Protein AF-A0A6G3RQC9-F1 (afdb_monomer_lite)

Secondary structure (DSSP, 8-state):
--------GGG-S--HHHHHHHHHHHHHHHHHHHHHHHHHSSS--HHHHHHHHHHHHHHHHHHHHHTT--HHHHHHHHHHHHHHHHHHHT-

pLDDT: mean 87.39, std 15.34, range [41.31, 98.06]

Foldseek 3Di:
DDDDPPPPCVPVPDALLVLLLVLLVVLLVLLVVVLVVLVPDPHRDPVVNVVSVVSNVVSVVLNVVSVVDDNVSSNVSSVVSVVVVVVSVVD

Structure (mmCIF, N/CA/C/O backbone):
data_AF-A0A6G3RQC9-F1
#
_entry.id   AF-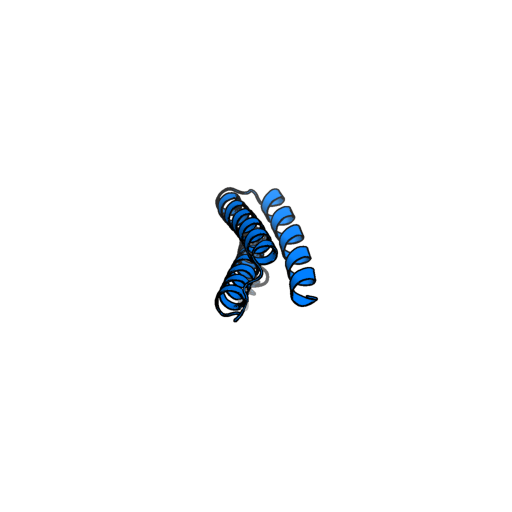A0A6G3RQC9-F1
#
loop_
_atom_site.group_PDB
_atom_site.id
_atom_site.type_symbol
_atom_site.label_atom_id
_atom_site.label_alt_id
_atom_site.label_comp_id
_atom_site.label_asym_id
_atom_site.label_entity_id
_atom_site.label_seq_id
_atom_site.pdbx_PDB_ins_code
_atom_site.Cartn_x
_atom_site.Cartn_y
_atom_site.Cartn_z
_atom_site.occupancy
_atom_site.B_iso_or_equiv
_atom_site.auth_seq_id
_atom_site.auth_comp_id
_atom_site.auth_asym_id
_atom_site.auth_atom_id
_atom_site.pdbx_PDB_model_num
ATOM 1 N N . MET A 1 1 ? 12.808 -34.686 -37.253 1.00 41.31 1 MET A N 1
ATOM 2 C CA . MET A 1 1 ? 13.614 -33.514 -36.871 1.00 41.31 1 MET A CA 1
ATOM 3 C C . MET A 1 1 ? 12.923 -32.899 -35.679 1.00 41.31 1 MET A C 1
ATOM 5 O O . MET A 1 1 ? 11.756 -32.549 -35.792 1.00 41.31 1 MET A O 1
ATOM 9 N N . SER A 1 2 ? 13.592 -32.951 -34.536 1.00 54.84 2 SER A N 1
ATOM 10 C CA . SER A 1 2 ? 13.122 -32.425 -33.260 1.00 54.84 2 SER 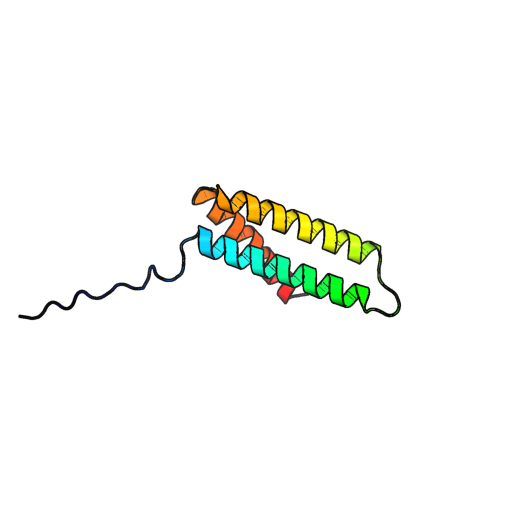A CA 1
ATOM 11 C C . SER A 1 2 ? 13.634 -31.000 -33.140 1.00 54.84 2 SER A C 1
ATOM 13 O O . SER A 1 2 ? 14.824 -30.820 -33.342 1.00 54.84 2 SER A O 1
ATOM 15 N N . ASP A 1 3 ? 12.757 -30.049 -32.840 1.00 47.41 3 ASP A N 1
ATOM 16 C CA . ASP A 1 3 ? 13.079 -28.785 -32.167 1.00 47.41 3 ASP A CA 1
ATOM 17 C C . ASP A 1 3 ? 11.749 -28.125 -31.794 1.00 47.41 3 ASP A C 1
ATOM 19 O O . ASP A 1 3 ? 11.212 -27.267 -32.493 1.00 47.41 3 ASP A O 1
ATOM 23 N N . THR A 1 4 ? 11.151 -28.600 -30.703 1.00 58.50 4 THR A N 1
ATOM 24 C CA . THR A 1 4 ? 10.112 -27.832 -30.020 1.00 58.50 4 THR A CA 1
ATOM 25 C C . THR A 1 4 ? 10.853 -26.736 -29.258 1.00 58.50 4 THR A C 1
ATOM 27 O O . THR A 1 4 ? 11.673 -27.087 -28.405 1.00 58.50 4 THR A O 1
ATOM 30 N N . PRO A 1 5 ? 10.639 -25.436 -29.537 1.00 55.69 5 PRO A N 1
ATOM 31 C CA . PRO A 1 5 ? 11.254 -24.402 -28.727 1.00 55.69 5 PRO A CA 1
ATOM 32 C C . PRO A 1 5 ? 10.709 -24.574 -27.313 1.00 55.69 5 PRO A C 1
ATOM 34 O O . PRO A 1 5 ? 9.502 -24.493 -27.090 1.00 55.69 5 PRO A O 1
ATOM 37 N N . SER A 1 6 ? 11.602 -24.887 -26.377 1.00 48.44 6 SER A N 1
ATOM 38 C CA . SER A 1 6 ? 11.314 -24.828 -24.951 1.00 48.44 6 SER A CA 1
ATOM 39 C C . SER A 1 6 ? 10.847 -23.407 -24.671 1.00 48.44 6 SER A C 1
ATOM 41 O O . SER A 1 6 ? 11.657 -22.482 -24.656 1.00 48.44 6 SER A O 1
ATOM 43 N N . SER A 1 7 ? 9.535 -23.212 -24.558 1.00 55.56 7 SER A N 1
ATOM 44 C CA . SER A 1 7 ? 8.967 -21.942 -24.140 1.00 55.56 7 SER A CA 1
ATOM 45 C C . SER A 1 7 ? 9.421 -21.711 -22.708 1.00 55.56 7 SER A C 1
ATOM 47 O O . SER A 1 7 ? 8.883 -22.290 -21.767 1.00 55.56 7 SER A O 1
ATOM 49 N N . ASP A 1 8 ? 10.482 -20.926 -22.569 1.00 50.78 8 ASP A N 1
ATOM 50 C CA . ASP A 1 8 ? 10.992 -20.467 -21.292 1.00 50.78 8 ASP A CA 1
ATOM 51 C C . ASP A 1 8 ? 9.998 -19.449 -20.723 1.00 50.78 8 ASP A C 1
ATOM 53 O O . ASP A 1 8 ? 10.105 -18.238 -20.900 1.00 50.78 8 ASP A O 1
ATOM 57 N N . PHE A 1 9 ? 8.945 -19.971 -20.103 1.00 52.59 9 PHE A N 1
ATOM 58 C CA . PHE A 1 9 ? 7.908 -19.193 -19.438 1.00 52.59 9 PHE A CA 1
ATOM 59 C C . PHE A 1 9 ? 8.385 -18.604 -18.099 1.00 52.59 9 PHE A C 1
ATOM 61 O O . PHE A 1 9 ? 7.581 -18.024 -17.373 1.00 52.59 9 PHE A O 1
ATOM 68 N N . SER A 1 10 ? 9.682 -18.693 -17.782 1.00 55.16 10 SER A N 1
ATOM 69 C CA . SER A 1 10 ? 10.286 -18.096 -16.583 1.00 55.16 10 SER A CA 1
ATOM 70 C C . SER A 1 10 ? 10.218 -16.558 -16.572 1.00 55.16 10 SER A C 1
ATOM 72 O O . SER A 1 10 ? 10.490 -15.949 -15.546 1.00 55.16 10 SER A O 1
ATOM 74 N N . GLY A 1 11 ? 9.818 -15.925 -17.684 1.00 48.72 11 GLY A N 1
ATOM 75 C CA . GLY A 1 11 ? 9.485 -14.495 -17.773 1.00 48.72 11 GLY A CA 1
ATOM 76 C C . GLY A 1 11 ? 7.984 -14.163 -17.717 1.00 48.72 11 GLY A C 1
ATOM 77 O O . GLY A 1 11 ? 7.618 -13.018 -17.966 1.00 48.72 11 GLY A O 1
ATOM 78 N N . LEU A 1 12 ? 7.102 -15.142 -17.460 1.00 51.50 12 LEU A N 1
ATOM 79 C CA . LEU A 1 12 ? 5.659 -14.898 -17.282 1.00 51.50 12 LEU A CA 1
ATOM 80 C C . LEU A 1 12 ? 5.290 -14.440 -15.868 1.00 51.50 12 LEU A C 1
ATOM 82 O O . LEU A 1 12 ? 4.182 -13.946 -15.657 1.00 51.50 12 LEU A O 1
ATOM 86 N N . GLU A 1 13 ? 6.198 -14.597 -14.906 1.00 56.31 13 GLU A N 1
ATOM 87 C CA . GLU A 1 13 ? 6.127 -13.847 -13.661 1.00 56.31 13 GLU A CA 1
ATOM 88 C C . GLU A 1 13 ? 6.387 -12.394 -14.057 1.00 56.31 13 GLU A C 1
ATOM 90 O O . GLU A 1 13 ? 7.478 -12.072 -14.526 1.00 56.31 13 GLU A O 1
ATOM 95 N N . GLY A 1 14 ? 5.338 -11.563 -14.028 1.00 62.56 14 GLY A N 1
ATOM 96 C CA . GLY A 1 14 ? 5.384 -10.208 -14.574 1.00 62.56 14 GLY A CA 1
ATOM 97 C C . GLY A 1 14 ? 6.647 -9.471 -14.124 1.00 62.56 14 GLY A C 1
ATOM 98 O O . GLY A 1 14 ? 7.141 -9.714 -13.021 1.00 62.56 14 GLY A O 1
ATOM 99 N N . GLY A 1 15 ? 7.185 -8.605 -14.989 1.00 84.56 15 GLY A N 1
ATOM 100 C CA . GLY A 1 15 ? 8.412 -7.850 -14.720 1.00 84.56 15 GLY A CA 1
ATOM 101 C C . GLY A 1 15 ? 8.394 -7.127 -13.370 1.00 84.56 15 GLY A C 1
ATOM 102 O O . GLY A 1 15 ? 7.368 -7.047 -12.692 1.00 84.56 15 GLY A O 1
ATOM 103 N N . VAL A 1 16 ? 9.538 -6.581 -12.963 1.00 86.75 16 VAL A N 1
ATOM 104 C CA . VAL A 1 16 ? 9.688 -5.894 -11.669 1.00 86.75 16 VAL A CA 1
ATOM 105 C C . VAL A 1 16 ? 8.589 -4.845 -11.449 1.00 86.75 16 VAL A C 1
ATOM 107 O O . VAL A 1 16 ? 8.068 -4.725 -10.344 1.00 86.75 16 VAL A O 1
ATOM 110 N N . GLU A 1 17 ? 8.162 -4.174 -12.515 1.00 88.44 17 GLU A N 1
ATOM 111 C CA . GLU A 1 17 ? 7.055 -3.220 -12.559 1.00 88.44 17 GLU A CA 1
ATOM 112 C C . GLU A 1 17 ? 5.704 -3.857 -12.208 1.00 88.44 17 GLU A C 1
ATOM 114 O O . GLU A 1 17 ? 4.942 -3.303 -11.416 1.00 88.44 17 GLU A O 1
ATOM 119 N N . ALA A 1 18 ? 5.405 -5.037 -12.757 1.00 89.12 18 ALA A N 1
ATOM 120 C CA . ALA A 1 18 ? 4.178 -5.768 -12.450 1.00 89.12 18 ALA A CA 1
ATOM 121 C C . ALA A 1 18 ? 4.178 -6.260 -10.996 1.00 89.12 18 ALA A C 1
ATOM 123 O O . ALA A 1 18 ? 3.183 -6.099 -10.295 1.00 89.12 18 ALA A O 1
ATOM 124 N N . GLN A 1 19 ? 5.312 -6.773 -10.512 1.00 92.31 19 GLN A N 1
ATOM 125 C CA . GLN A 1 19 ? 5.458 -7.205 -9.118 1.00 92.31 19 GLN A CA 1
ATOM 126 C C . GLN A 1 19 ? 5.334 -6.031 -8.138 1.00 92.31 19 GLN A C 1
ATOM 128 O O . GLN A 1 19 ? 4.702 -6.166 -7.091 1.00 92.31 19 GLN A O 1
ATOM 133 N N . ALA A 1 20 ? 5.900 -4.869 -8.479 1.00 94.19 20 ALA A N 1
ATOM 134 C CA . ALA A 1 20 ? 5.725 -3.644 -7.707 1.00 94.19 20 ALA A CA 1
ATOM 135 C C . ALA A 1 20 ? 4.250 -3.219 -7.678 1.00 94.19 20 ALA A C 1
ATOM 137 O O . ALA A 1 20 ? 3.706 -2.936 -6.611 1.00 94.19 20 ALA A O 1
ATOM 138 N N . ALA A 1 21 ? 3.577 -3.232 -8.833 1.00 93.81 21 ALA A N 1
ATOM 139 C CA . ALA A 1 21 ? 2.169 -2.864 -8.939 1.00 93.81 21 ALA A CA 1
ATOM 140 C C . ALA A 1 21 ? 1.252 -3.800 -8.137 1.00 93.81 21 ALA A C 1
ATOM 142 O O . ALA A 1 21 ? 0.305 -3.328 -7.501 1.00 93.81 21 ALA A O 1
ATOM 143 N N . ASP A 1 22 ? 1.532 -5.103 -8.136 1.00 95.00 22 ASP A N 1
ATOM 144 C CA . ASP A 1 22 ? 0.783 -6.087 -7.355 1.00 95.00 22 ASP A CA 1
ATOM 145 C C . ASP A 1 22 ? 0.999 -5.891 -5.848 1.00 95.00 22 ASP A C 1
ATOM 147 O O . ASP A 1 22 ? 0.025 -5.868 -5.091 1.00 95.00 22 ASP A O 1
ATOM 151 N N . ALA A 1 23 ? 2.241 -5.653 -5.410 1.00 95.69 23 ALA A N 1
ATOM 152 C CA . ALA A 1 23 ? 2.552 -5.381 -4.006 1.00 95.69 23 ALA A CA 1
ATOM 153 C C . ALA A 1 23 ? 1.867 -4.098 -3.501 1.00 95.69 23 ALA A C 1
ATOM 155 O O . ALA A 1 23 ? 1.225 -4.101 -2.448 1.00 95.69 23 ALA A O 1
ATOM 156 N N . VAL A 1 24 ? 1.927 -3.012 -4.281 1.00 96.81 24 VAL A N 1
ATOM 157 C CA . VAL A 1 24 ? 1.242 -1.752 -3.955 1.00 96.81 24 VAL A CA 1
ATOM 158 C C . VAL A 1 24 ? -0.272 -1.958 -3.888 1.00 96.81 24 VAL A C 1
ATOM 160 O O . VAL A 1 24 ? -0.920 -1.510 -2.939 1.00 96.81 24 VAL A O 1
ATOM 163 N N . ARG A 1 25 ? -0.856 -2.685 -4.850 1.00 96.56 25 ARG A N 1
ATOM 164 C CA . ARG A 1 25 ? -2.298 -2.973 -4.869 1.00 96.56 25 ARG A CA 1
ATOM 165 C C . ARG A 1 25 ? -2.741 -3.772 -3.646 1.00 96.56 25 ARG A C 1
ATOM 167 O O . ARG A 1 25 ? -3.799 -3.472 -3.094 1.00 96.56 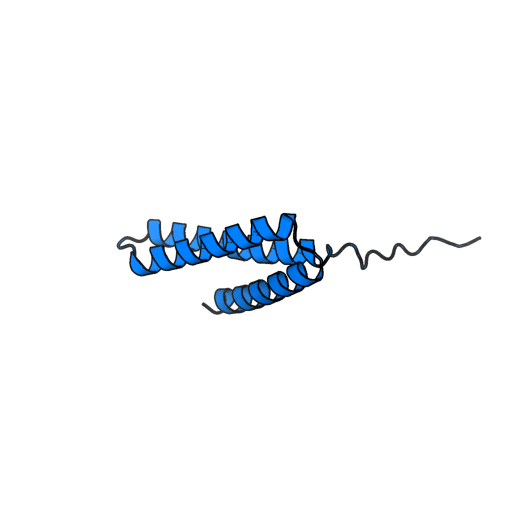25 ARG A O 1
ATOM 174 N N . ALA A 1 26 ? -1.950 -4.754 -3.217 1.00 96.62 26 ALA A N 1
ATOM 175 C CA . ALA A 1 26 ? -2.237 -5.537 -2.020 1.00 96.62 26 ALA A CA 1
ATOM 176 C C . ALA A 1 26 ? -2.283 -4.648 -0.766 1.00 96.62 26 ALA A C 1
ATOM 178 O O . ALA A 1 26 ? -3.249 -4.711 -0.006 1.00 96.62 26 ALA A O 1
ATOM 179 N N . VAL A 1 27 ? -1.315 -3.739 -0.601 1.00 97.50 27 VAL A N 1
ATOM 180 C CA . VAL A 1 27 ? -1.301 -2.783 0.521 1.00 97.50 27 VAL A CA 1
ATOM 181 C C . VAL A 1 27 ? -2.481 -1.809 0.461 1.00 97.50 27 VAL A C 1
ATOM 183 O O . VAL A 1 27 ? -3.124 -1.558 1.480 1.00 97.50 27 VAL A O 1
ATOM 186 N N . VAL A 1 28 ? -2.828 -1.286 -0.722 1.00 97.69 28 VAL A N 1
ATOM 187 C CA . VAL A 1 28 ? -4.027 -0.443 -0.892 1.00 97.69 28 VAL A CA 1
ATOM 188 C C . VAL A 1 28 ? -5.294 -1.202 -0.492 1.00 97.69 28 VAL A C 1
ATOM 190 O O . VAL A 1 28 ? -6.160 -0.630 0.174 1.00 97.69 28 VAL A O 1
ATOM 193 N N . SER A 1 29 ? -5.412 -2.475 -0.883 1.00 97.50 29 SER A N 1
ATOM 194 C CA . SER A 1 29 ? -6.543 -3.324 -0.498 1.00 97.50 29 SER A CA 1
ATOM 195 C C . SER A 1 29 ? -6.615 -3.488 1.016 1.00 97.50 29 SER A C 1
ATOM 197 O O . SER A 1 29 ? -7.666 -3.225 1.592 1.00 97.50 29 SER A O 1
ATOM 199 N N . TRP A 1 30 ? -5.490 -3.804 1.661 1.00 97.44 30 TRP A N 1
ATOM 200 C CA . TRP A 1 30 ? -5.417 -3.930 3.115 1.00 97.44 30 TRP A CA 1
ATOM 201 C C . TRP A 1 30 ? -5.886 -2.651 3.821 1.00 97.44 30 TRP A C 1
ATOM 203 O O . TRP A 1 30 ? -6.739 -2.710 4.703 1.00 97.44 30 TRP A O 1
ATOM 213 N N . TYR A 1 31 ? -5.430 -1.469 3.387 1.00 97.75 31 TYR A N 1
ATOM 214 C CA . TYR A 1 31 ? -5.900 -0.209 3.976 1.00 97.75 31 TYR A CA 1
ATOM 215 C C . TYR A 1 31 ? -7.407 0.011 3.788 1.00 97.75 31 TYR A C 1
ATOM 217 O O . TYR A 1 31 ? -8.065 0.522 4.695 1.00 97.75 31 TYR A O 1
ATOM 225 N N . ASN A 1 32 ? -7.971 -0.350 2.630 1.00 97.38 32 ASN A N 1
ATOM 226 C CA . ASN A 1 32 ? -9.416 -0.250 2.405 1.00 97.38 32 ASN A CA 1
ATOM 227 C C . ASN A 1 32 ? -10.196 -1.155 3.365 1.00 97.38 32 ASN A C 1
ATOM 229 O O . ASN A 1 32 ? -11.205 -0.718 3.922 1.00 97.38 32 ASN A O 1
ATOM 233 N N . ASP A 1 33 ? -9.722 -2.384 3.562 1.00 96.62 33 ASP A N 1
ATOM 234 C CA . ASP A 1 33 ? -10.359 -3.361 4.442 1.00 96.62 33 ASP A CA 1
ATOM 235 C C . ASP A 1 33 ? -10.308 -2.899 5.904 1.00 96.62 33 ASP A C 1
ATOM 237 O O . ASP A 1 33 ? -11.337 -2.900 6.584 1.00 96.62 33 ASP A O 1
ATOM 241 N N . GLN A 1 34 ? -9.162 -2.381 6.354 1.00 95.81 34 GLN A N 1
ATOM 242 C CA . GLN A 1 34 ? -8.999 -1.833 7.704 1.00 95.81 34 GLN A CA 1
ATOM 243 C C . GLN A 1 34 ? -9.870 -0.593 7.937 1.00 95.81 34 GLN A C 1
ATOM 245 O O . GLN A 1 34 ? -10.558 -0.497 8.950 1.00 95.81 34 GLN A O 1
ATOM 250 N N . LEU A 1 35 ? -9.927 0.335 6.977 1.00 95.56 35 LEU A N 1
ATOM 251 C CA . LEU A 1 35 ? -10.818 1.499 7.063 1.00 95.56 35 LEU A CA 1
ATOM 252 C C . LEU A 1 35 ? -12.296 1.093 7.108 1.00 95.56 35 LEU A C 1
ATOM 254 O O . LEU A 1 35 ? -13.101 1.723 7.799 1.00 95.56 35 LEU A O 1
ATOM 258 N N . LEU A 1 36 ? -12.674 0.052 6.363 1.00 95.94 36 LEU A N 1
ATOM 259 C CA . LEU A 1 36 ? -14.031 -0.481 6.389 1.00 95.94 36 LEU A CA 1
ATOM 260 C C . LEU A 1 36 ? -14.348 -1.150 7.732 1.00 95.94 36 LEU A C 1
ATOM 262 O O . LEU A 1 36 ? -15.477 -1.010 8.211 1.00 95.94 36 LEU A O 1
ATOM 266 N N . ALA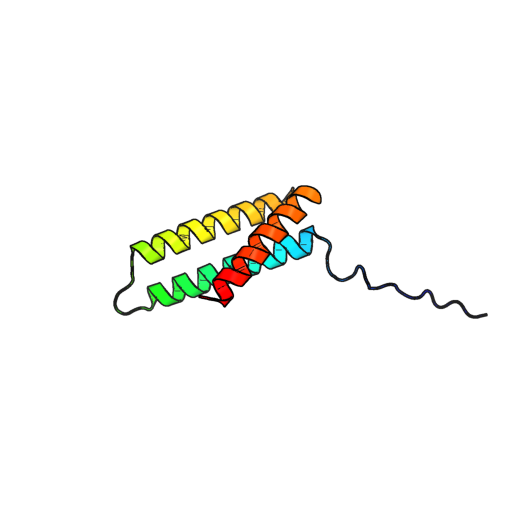 A 1 37 ? -13.382 -1.853 8.327 1.00 94.44 37 ALA A N 1
ATOM 267 C CA . ALA A 1 37 ? -13.503 -2.443 9.654 1.00 94.44 37 ALA A CA 1
ATOM 268 C C . ALA A 1 37 ? -13.692 -1.362 10.728 1.00 94.44 37 ALA A C 1
ATOM 270 O O . ALA A 1 37 ? -14.677 -1.422 11.464 1.00 94.44 37 ALA A O 1
ATOM 271 N N . GLU A 1 38 ? -12.855 -0.318 10.737 1.00 93.00 38 GLU A N 1
ATOM 272 C CA . GLU A 1 38 ? -12.974 0.800 11.685 1.00 93.00 38 GLU A CA 1
ATOM 273 C C . GLU A 1 38 ? -14.313 1.526 11.562 1.00 93.00 38 GLU A C 1
ATOM 275 O O . GLU A 1 38 ? -14.996 1.787 12.550 1.00 93.00 38 GLU A O 1
ATOM 280 N N . ARG A 1 39 ? -14.779 1.769 10.332 1.00 90.38 39 ARG A N 1
ATOM 281 C CA . ARG A 1 39 ? -16.091 2.390 10.098 1.00 90.38 39 ARG A CA 1
ATOM 282 C C . ARG A 1 39 ? -17.260 1.551 10.632 1.00 90.38 39 ARG A C 1
ATOM 284 O O . ARG A 1 39 ? -18.339 2.090 10.874 1.00 90.38 39 ARG A O 1
ATOM 291 N N . ARG A 1 40 ? -17.083 0.235 10.743 1.00 93.25 40 ARG A N 1
ATOM 292 C CA . ARG A 1 40 ? -18.084 -0.695 11.288 1.00 93.25 40 ARG A CA 1
ATOM 293 C C . ARG A 1 40 ? -17.926 -0.907 12.795 1.00 93.25 40 ARG A C 1
ATOM 295 O O . ARG A 1 40 ? -18.796 -1.547 13.385 1.00 93.25 40 ARG A O 1
ATOM 302 N N . SER A 1 41 ? -16.860 -0.385 13.403 1.00 91.88 41 SER A N 1
ATOM 303 C CA . SER A 1 41 ? -16.643 -0.446 14.844 1.00 91.88 41 SER A CA 1
ATOM 304 C C . SER A 1 41 ? -17.738 0.334 15.587 1.00 91.88 41 SER A C 1
ATOM 306 O O . SER A 1 41 ? -18.128 1.418 15.146 1.00 91.88 41 SER A O 1
ATOM 308 N N . PRO A 1 42 ? -18.235 -0.172 16.731 1.00 90.81 42 PRO A N 1
ATOM 309 C CA . PRO A 1 42 ? -19.156 0.570 17.594 1.00 90.81 42 PRO A CA 1
ATOM 310 C C . PRO A 1 42 ? -18.585 1.899 18.106 1.00 90.81 42 PRO A C 1
ATOM 312 O O . PRO A 1 42 ? -19.347 2.825 18.373 1.00 90.81 42 PRO A O 1
ATOM 315 N N . VAL A 1 43 ? -17.259 1.981 18.252 1.00 92.31 43 VAL A N 1
ATOM 316 C CA . VAL A 1 43 ? -16.525 3.198 18.613 1.00 92.31 43 VAL A CA 1
ATOM 317 C C . VAL A 1 43 ? -15.300 3.268 17.700 1.00 92.31 43 VAL A C 1
ATOM 319 O O . VAL A 1 43 ? -14.306 2.598 17.979 1.00 92.31 43 VAL A O 1
ATOM 322 N N . PRO A 1 44 ? -15.389 3.990 16.571 1.00 87.06 44 PRO A N 1
ATOM 323 C CA . PRO A 1 44 ? -14.261 4.163 15.665 1.00 87.06 44 PRO A CA 1
ATOM 324 C C . PRO A 1 44 ? -13.122 4.921 16.345 1.00 87.06 44 PRO A C 1
ATOM 326 O O . PRO A 1 44 ? -13.363 5.924 17.021 1.00 87.06 44 PRO A O 1
ATOM 329 N N . ASP A 1 45 ? -11.893 4.464 16.132 1.00 93.69 45 ASP A N 1
ATOM 330 C CA . ASP A 1 45 ? -10.697 5.196 16.536 1.00 93.69 45 ASP A CA 1
ATOM 331 C C . ASP A 1 45 ? -10.321 6.201 15.435 1.00 93.69 45 ASP A C 1
ATOM 333 O O . ASP A 1 45 ? -9.886 5.831 14.342 1.00 93.69 45 ASP A O 1
ATOM 337 N N . GLU A 1 46 ? -10.544 7.490 15.699 1.00 92.62 46 GLU A N 1
ATOM 338 C CA . GLU A 1 46 ? -10.299 8.555 14.721 1.00 92.62 46 GLU A CA 1
ATOM 339 C C . GLU A 1 46 ? -8.810 8.730 14.398 1.00 92.62 46 GLU A C 1
ATOM 341 O O . GLU A 1 46 ? -8.474 8.969 13.237 1.00 92.62 46 GLU A O 1
ATOM 346 N N . GLU A 1 47 ? -7.918 8.563 15.380 1.00 94.38 47 GLU A N 1
ATOM 347 C CA . GLU A 1 47 ? -6.469 8.656 15.160 1.00 94.38 47 GLU A CA 1
ATOM 348 C C . GLU A 1 47 ? -6.022 7.524 14.237 1.00 94.38 47 GLU A C 1
ATOM 350 O O . GLU A 1 47 ? -5.382 7.756 13.206 1.00 94.38 47 GLU A O 1
ATOM 355 N N . ARG A 1 48 ? -6.491 6.306 14.523 1.00 92.94 48 ARG A N 1
ATOM 356 C CA . ARG A 1 48 ? -6.230 5.143 13.678 1.00 92.94 48 ARG A CA 1
ATOM 357 C C . ARG A 1 48 ? -6.771 5.314 12.260 1.00 92.94 48 ARG A C 1
ATOM 359 O O . ARG A 1 48 ? -6.108 4.944 11.289 1.00 92.94 48 ARG A O 1
ATOM 366 N N . VAL A 1 49 ? -7.970 5.871 12.106 1.00 94.94 49 VAL A N 1
ATOM 367 C CA . VAL A 1 49 ? -8.569 6.122 10.786 1.00 94.94 49 VAL A CA 1
ATOM 368 C C . VAL A 1 49 ? -7.734 7.111 9.971 1.00 94.94 49 VAL A C 1
ATOM 370 O O . VAL A 1 49 ? -7.549 6.893 8.770 1.00 94.94 49 VAL A O 1
ATOM 373 N N . GLU A 1 50 ? -7.210 8.170 10.586 1.00 96.38 50 GLU A N 1
ATOM 374 C CA . GLU A 1 50 ? -6.353 9.138 9.895 1.00 96.38 50 GLU A CA 1
ATOM 375 C C . GLU A 1 50 ? -5.002 8.529 9.491 1.00 96.38 50 GLU A C 1
ATOM 377 O O . GLU A 1 50 ? -4.569 8.718 8.350 1.00 96.38 50 GLU A O 1
ATOM 382 N N . GLU A 1 51 ? -4.387 7.698 10.340 1.00 95.31 51 GLU A N 1
ATOM 383 C CA . GLU A 1 51 ? -3.182 6.936 9.974 1.00 95.31 51 GLU A CA 1
ATOM 384 C C . GLU A 1 51 ? -3.419 6.031 8.757 1.00 95.31 51 GLU A C 1
ATOM 386 O O . GLU A 1 51 ? -2.637 6.025 7.800 1.00 95.31 51 GLU A O 1
ATOM 391 N N . LEU A 1 52 ? -4.523 5.276 8.768 1.00 96.00 52 LEU A N 1
ATOM 392 C CA . LEU A 1 52 ? -4.887 4.378 7.674 1.00 96.00 52 LEU A CA 1
ATOM 393 C C . LEU A 1 52 ? -5.155 5.156 6.376 1.00 96.00 52 LEU A C 1
ATOM 395 O O . LEU A 1 52 ? -4.776 4.707 5.292 1.00 96.00 52 LEU A O 1
ATOM 399 N N . ARG A 1 53 ? -5.774 6.341 6.461 1.00 96.75 53 ARG A N 1
ATOM 400 C CA . ARG A 1 53 ? -5.996 7.227 5.304 1.00 96.75 53 ARG A CA 1
ATOM 401 C C . ARG A 1 53 ? -4.687 7.760 4.738 1.00 96.75 53 ARG A C 1
ATOM 403 O O . ARG A 1 53 ? -4.517 7.713 3.518 1.00 96.75 53 ARG A O 1
ATOM 410 N N . ALA A 1 54 ? -3.777 8.229 5.588 1.00 97.19 54 ALA A N 1
ATOM 411 C CA . ALA A 1 54 ? -2.472 8.727 5.167 1.00 97.19 54 ALA A CA 1
ATOM 412 C C . ALA A 1 54 ? -1.654 7.622 4.479 1.00 97.19 54 ALA A C 1
ATOM 414 O O . ALA A 1 54 ? -1.159 7.814 3.367 1.00 97.19 54 ALA A O 1
ATOM 415 N N . GLY A 1 55 ? -1.604 6.427 5.081 1.00 96.00 55 GLY A N 1
ATOM 416 C CA . GLY A 1 55 ? -0.934 5.263 4.499 1.00 96.00 55 GLY A CA 1
ATOM 417 C C . GLY A 1 55 ? -1.524 4.853 3.146 1.00 96.00 55 GLY A C 1
ATOM 418 O O . GLY A 1 55 ? -0.789 4.609 2.188 1.00 96.00 55 GLY A O 1
ATOM 419 N N . ARG A 1 56 ? -2.857 4.854 3.026 1.00 97.56 56 ARG A N 1
ATOM 420 C CA . ARG A 1 56 ? -3.549 4.591 1.756 1.00 97.56 56 ARG A CA 1
ATOM 421 C C . ARG A 1 56 ? -3.218 5.628 0.685 1.00 97.56 56 ARG A C 1
ATOM 423 O O . ARG A 1 56 ? -3.056 5.264 -0.476 1.00 97.56 56 ARG A O 1
ATOM 430 N N . GLN A 1 57 ? -3.171 6.911 1.042 1.00 98.06 57 GLN A N 1
ATOM 431 C CA . GLN A 1 57 ? -2.857 7.982 0.093 1.00 98.06 57 GLN A CA 1
ATOM 432 C C . GLN A 1 57 ? -1.430 7.862 -0.444 1.00 98.06 57 GLN A C 1
ATOM 434 O O . GLN A 1 57 ? -1.248 7.986 -1.653 1.00 98.06 57 GLN A O 1
ATOM 439 N N . ALA A 1 58 ? -0.455 7.549 0.416 1.00 96.94 58 ALA A N 1
ATOM 440 C CA . ALA A 1 58 ? 0.916 7.272 -0.011 1.00 96.94 58 ALA A CA 1
ATOM 441 C C . ALA A 1 58 ? 0.966 6.093 -1.000 1.00 96.94 58 ALA A C 1
ATOM 443 O O . ALA A 1 58 ? 1.504 6.229 -2.095 1.00 96.94 58 ALA A O 1
ATOM 444 N N . ALA A 1 59 ? 0.276 4.991 -0.689 1.00 96.88 59 ALA A N 1
ATOM 445 C CA . ALA A 1 59 ? 0.207 3.833 -1.580 1.00 96.88 59 ALA A CA 1
ATOM 446 C C . ALA A 1 59 ? -0.437 4.124 -2.939 1.00 96.88 59 ALA A C 1
ATOM 448 O O . ALA A 1 59 ? 0.022 3.632 -3.967 1.00 96.88 59 ALA A O 1
ATOM 449 N N . LEU A 1 60 ? -1.462 4.974 -2.980 1.00 97.19 60 LEU A N 1
ATOM 450 C CA . LEU A 1 60 ? -2.063 5.411 -4.240 1.00 97.19 60 LEU A CA 1
ATOM 451 C C . LEU A 1 60 ? -1.162 6.362 -5.039 1.00 97.19 60 LEU A C 1
ATOM 453 O O . LEU A 1 60 ? -1.265 6.390 -6.267 1.00 97.19 60 LEU A O 1
ATOM 457 N N . ALA A 1 61 ? -0.320 7.153 -4.373 1.00 97.19 61 ALA A N 1
ATOM 458 C CA . ALA A 1 61 ? 0.660 8.006 -5.038 1.00 97.19 61 ALA A CA 1
ATOM 459 C C . ALA A 1 61 ? 1.765 7.157 -5.682 1.00 97.19 61 ALA A C 1
ATOM 461 O O . ALA A 1 61 ? 2.028 7.315 -6.873 1.00 97.19 61 ALA A O 1
ATOM 462 N N . ASP A 1 62 ? 2.303 6.180 -4.952 1.00 95.56 62 ASP A N 1
ATOM 463 C CA . ASP A 1 62 ? 3.314 5.254 -5.476 1.00 95.56 62 ASP A CA 1
ATOM 464 C C . ASP A 1 62 ? 2.750 4.391 -6.615 1.00 95.56 62 ASP A C 1
ATOM 466 O O . ASP A 1 62 ? 3.422 4.156 -7.619 1.00 95.56 62 ASP A O 1
ATOM 470 N N . GLN A 1 63 ? 1.474 3.990 -6.532 1.00 94.12 63 GLN A N 1
ATOM 471 C CA . GLN A 1 63 ? 0.794 3.295 -7.629 1.00 94.12 63 GLN A CA 1
ATOM 472 C C . GLN A 1 63 ? 0.729 4.142 -8.908 1.00 94.12 63 GLN A C 1
ATOM 474 O O . GLN A 1 63 ? 0.882 3.615 -10.009 1.00 94.12 63 GLN A O 1
ATOM 479 N N . GLN A 1 64 ? 0.475 5.447 -8.776 1.00 94.94 64 GLN A N 1
ATOM 480 C CA . GLN A 1 64 ? 0.470 6.368 -9.914 1.00 94.94 64 GLN A CA 1
ATOM 481 C C . GLN A 1 64 ? 1.883 6.589 -10.452 1.00 94.94 64 GLN A C 1
ATOM 483 O O . GLN A 1 64 ? 2.067 6.604 -11.667 1.00 94.94 64 GLN A O 1
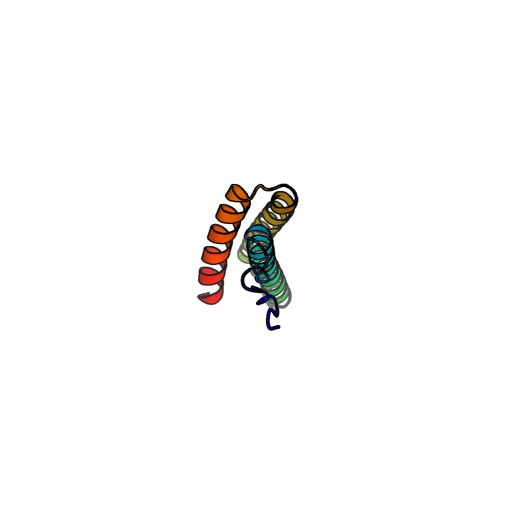ATOM 488 N N . GLN A 1 65 ? 2.878 6.704 -9.569 1.00 93.38 65 GLN A N 1
ATOM 489 C CA . GLN A 1 65 ? 4.280 6.845 -9.951 1.00 93.38 65 GLN A CA 1
ATOM 490 C C . GLN A 1 65 ? 4.775 5.632 -10.750 1.00 93.38 65 GLN A C 1
ATOM 492 O O . GLN A 1 65 ? 5.458 5.809 -11.760 1.00 93.38 65 GLN A O 1
ATOM 497 N N . LEU A 1 66 ? 4.371 4.414 -10.366 1.00 91.81 66 LEU A N 1
ATOM 498 C CA . LEU A 1 66 ? 4.719 3.179 -11.078 1.00 91.81 66 LEU A CA 1
ATOM 499 C C . LEU A 1 66 ? 4.301 3.176 -12.553 1.00 91.81 66 LEU A C 1
ATOM 501 O O . LEU A 1 66 ? 4.960 2.529 -13.360 1.00 91.81 66 LEU A O 1
ATOM 505 N N . ALA A 1 67 ? 3.257 3.918 -12.938 1.00 89.44 67 ALA A N 1
ATOM 506 C CA . ALA A 1 67 ? 2.828 4.003 -14.336 1.00 89.44 67 ALA A CA 1
ATOM 507 C C . ALA A 1 67 ? 3.882 4.648 -15.258 1.00 89.44 67 ALA A C 1
ATOM 509 O O . ALA A 1 67 ? 3.838 4.455 -16.472 1.00 89.44 67 ALA A O 1
ATOM 510 N N . THR A 1 68 ? 4.809 5.420 -14.688 1.00 91.44 68 THR A N 1
ATOM 511 C CA . THR A 1 68 ? 5.890 6.111 -15.406 1.00 91.44 68 THR A CA 1
ATOM 512 C C . THR A 1 68 ? 7.280 5.779 -14.863 1.00 91.44 68 THR A C 1
ATOM 514 O O . THR A 1 68 ? 8.257 6.377 -15.306 1.00 91.44 68 THR A O 1
ATOM 517 N N . ALA A 1 69 ? 7.370 4.878 -13.882 1.00 91.12 69 ALA A N 1
ATOM 518 C CA . ALA A 1 69 ? 8.625 4.489 -13.258 1.00 91.12 69 ALA A CA 1
ATOM 519 C C . ALA A 1 69 ? 9.485 3.671 -14.227 1.00 91.12 69 ALA A C 1
ATOM 521 O O . ALA A 1 69 ? 8.973 2.899 -15.039 1.00 91.12 69 ALA A O 1
ATOM 522 N N . ASP A 1 70 ? 10.801 3.832 -14.118 1.00 90.75 70 ASP A N 1
ATOM 523 C CA . ASP A 1 70 ? 11.740 2.899 -14.728 1.00 90.75 70 ASP A CA 1
ATOM 524 C C . ASP A 1 70 ? 11.898 1.635 -13.862 1.00 90.75 70 ASP A C 1
ATOM 526 O O . ASP A 1 70 ? 11.345 1.522 -12.764 1.00 90.75 70 ASP A O 1
ATOM 530 N N . ALA A 1 71 ? 12.660 0.667 -14.370 1.00 89.56 71 ALA A N 1
ATOM 531 C CA . ALA A 1 71 ? 12.865 -0.612 -13.700 1.00 89.56 71 ALA A CA 1
ATOM 532 C C . ALA A 1 71 ? 13.581 -0.479 -12.341 1.00 89.56 71 ALA A C 1
ATOM 534 O O . ALA A 1 71 ? 13.339 -1.286 -11.443 1.00 89.56 71 ALA A O 1
ATOM 535 N N . GLU A 1 72 ? 14.461 0.517 -12.174 1.00 92.81 72 GLU A N 1
ATOM 536 C CA . GLU A 1 72 ? 15.175 0.738 -10.912 1.00 92.81 72 GLU A CA 1
ATOM 537 C C . GLU A 1 72 ? 14.217 1.275 -9.848 1.00 92.81 72 GLU A C 1
ATOM 539 O O . GLU A 1 72 ? 14.168 0.765 -8.727 1.00 92.81 72 GLU A O 1
ATOM 544 N N . GLU A 1 73 ? 13.402 2.260 -10.211 1.00 94.50 73 GLU A N 1
ATOM 545 C CA . GLU A 1 73 ? 12.417 2.837 -9.310 1.00 94.50 73 GLU A CA 1
ATOM 546 C C . GLU A 1 73 ? 11.309 1.832 -8.971 1.00 94.50 73 GLU A C 1
ATOM 548 O O . GLU A 1 73 ? 10.927 1.692 -7.807 1.00 94.50 73 GLU A O 1
ATOM 553 N N . ALA A 1 74 ? 10.860 1.039 -9.947 1.00 93.75 74 ALA A N 1
ATOM 554 C CA . ALA A 1 74 ? 9.939 -0.061 -9.698 1.00 93.75 74 ALA A CA 1
ATOM 555 C C . ALA A 1 74 ? 10.523 -1.108 -8.733 1.00 93.75 74 ALA A C 1
ATOM 557 O O . ALA A 1 74 ? 9.802 -1.603 -7.865 1.00 93.75 74 ALA A O 1
ATOM 558 N N . ALA A 1 75 ? 11.822 -1.421 -8.827 1.00 94.06 75 ALA A N 1
ATOM 559 C CA . ALA A 1 75 ? 12.483 -2.342 -7.900 1.00 94.06 75 ALA A CA 1
ATOM 560 C C . ALA A 1 75 ? 12.471 -1.810 -6.462 1.00 94.06 75 ALA A C 1
ATOM 562 O O . ALA A 1 75 ? 12.136 -2.550 -5.537 1.00 94.06 75 ALA A O 1
ATOM 563 N N . ARG A 1 76 ? 12.768 -0.518 -6.274 1.00 95.12 76 ARG A N 1
ATOM 564 C CA . ARG A 1 76 ? 12.726 0.121 -4.950 1.00 95.12 76 ARG A CA 1
ATOM 565 C C . ARG A 1 76 ? 11.320 0.108 -4.367 1.00 95.12 76 ARG A C 1
ATOM 567 O O . ARG A 1 76 ? 11.138 -0.297 -3.221 1.00 95.12 76 ARG A O 1
ATOM 574 N N . ILE A 1 77 ? 10.319 0.490 -5.163 1.00 94.88 77 ILE A N 1
ATOM 575 C CA . ILE A 1 77 ? 8.915 0.462 -4.736 1.00 94.88 77 ILE A CA 1
ATOM 576 C C . ILE A 1 77 ? 8.514 -0.974 -4.372 1.00 94.88 77 ILE A C 1
ATOM 578 O O . ILE A 1 77 ? 7.953 -1.201 -3.301 1.00 94.88 77 ILE A O 1
ATOM 582 N N . LYS A 1 78 ? 8.872 -1.976 -5.184 1.00 94.81 78 LYS A N 1
ATOM 583 C CA . LYS A 1 78 ? 8.624 -3.388 -4.857 1.00 94.81 78 LYS A CA 1
ATOM 584 C C . LYS A 1 78 ? 9.196 -3.764 -3.488 1.00 94.81 78 LYS A C 1
ATOM 586 O O . LYS A 1 78 ? 8.490 -4.387 -2.699 1.00 94.81 78 LYS A O 1
ATOM 591 N N . GLU A 1 79 ? 10.449 -3.422 -3.196 1.00 95.94 79 GLU A N 1
ATOM 592 C CA . GLU A 1 79 ? 11.086 -3.761 -1.916 1.00 95.94 79 GLU A CA 1
ATOM 593 C C . GLU A 1 79 ? 10.396 -3.088 -0.725 1.00 95.94 79 GLU A C 1
ATOM 595 O O . GLU A 1 79 ? 10.113 -3.757 0.272 1.00 95.94 79 GLU A O 1
ATOM 600 N N . VAL A 1 80 ? 10.056 -1.801 -0.854 1.00 96.69 80 VAL A N 1
ATOM 601 C CA . VAL A 1 80 ? 9.320 -1.043 0.170 1.00 96.69 80 VAL A CA 1
ATOM 602 C C . VAL A 1 80 ? 7.973 -1.700 0.467 1.00 96.69 80 VAL A C 1
ATOM 604 O O . VAL A 1 80 ? 7.653 -1.969 1.626 1.00 96.69 80 VAL A O 1
ATOM 607 N N . TYR A 1 81 ? 7.194 -2.022 -0.566 1.00 96.56 81 TYR A N 1
ATOM 608 C CA . TYR A 1 81 ? 5.864 -2.604 -0.382 1.00 96.56 81 TYR A CA 1
ATOM 609 C C . TYR A 1 81 ? 5.910 -4.076 0.033 1.00 96.56 81 TYR A C 1
ATOM 611 O O . TYR A 1 81 ? 5.044 -4.519 0.786 1.00 96.56 81 TYR A O 1
ATOM 619 N N . ALA A 1 82 ? 6.940 -4.828 -0.359 1.00 94.62 82 ALA A N 1
ATOM 620 C CA . ALA A 1 82 ? 7.167 -6.178 0.149 1.00 94.62 82 ALA A CA 1
ATOM 621 C C . ALA A 1 82 ? 7.526 -6.177 1.642 1.00 94.62 82 ALA A C 1
ATOM 623 O O . ALA A 1 82 ? 7.059 -7.042 2.384 1.00 94.62 82 ALA A O 1
ATOM 624 N N . ALA A 1 83 ? 8.339 -5.220 2.101 1.00 96.06 83 ALA A N 1
ATOM 625 C CA . ALA A 1 83 ? 8.604 -5.034 3.526 1.00 96.06 83 ALA A CA 1
ATOM 626 C C . ALA A 1 83 ? 7.324 -4.636 4.268 1.00 96.06 83 ALA A C 1
ATOM 628 O O . ALA A 1 83 ? 6.992 -5.248 5.282 1.00 96.06 83 ALA A O 1
ATOM 629 N N . ARG A 1 84 ? 6.554 -3.695 3.708 1.00 94.69 84 ARG A N 1
ATOM 630 C CA . ARG A 1 84 ? 5.287 -3.263 4.295 1.00 94.69 84 ARG A CA 1
ATOM 631 C C . ARG A 1 84 ? 4.297 -4.413 4.435 1.00 94.69 84 ARG A C 1
ATOM 633 O O . ARG A 1 84 ? 3.745 -4.583 5.509 1.00 94.69 84 ARG A O 1
ATOM 640 N N . LEU A 1 85 ? 4.104 -5.238 3.407 1.00 93.38 85 LEU A N 1
ATOM 641 C CA . LEU A 1 85 ? 3.205 -6.397 3.487 1.00 93.38 85 LEU A CA 1
ATOM 642 C C . LEU A 1 85 ? 3.598 -7.356 4.614 1.00 93.38 85 LEU A C 1
ATOM 644 O O . LEU A 1 85 ? 2.728 -7.799 5.350 1.00 93.38 85 LEU A O 1
ATOM 648 N N . LYS A 1 86 ? 4.897 -7.602 4.823 1.00 94.19 86 LYS A N 1
ATOM 649 C CA . LYS A 1 86 ? 5.361 -8.435 5.945 1.00 94.19 86 LYS A CA 1
ATOM 650 C C . LYS A 1 86 ? 5.014 -7.837 7.308 1.00 94.19 86 LYS A C 1
ATOM 652 O O . LYS A 1 86 ? 4.703 -8.586 8.226 1.00 94.19 86 LYS A O 1
ATOM 657 N N . GLU A 1 87 ? 5.090 -6.515 7.452 1.00 93.69 87 GLU A N 1
ATOM 658 C CA . GLU A 1 87 ? 4.663 -5.831 8.679 1.00 93.69 87 GLU A CA 1
ATOM 659 C C . GLU A 1 87 ? 3.150 -5.947 8.890 1.00 93.69 87 GLU A C 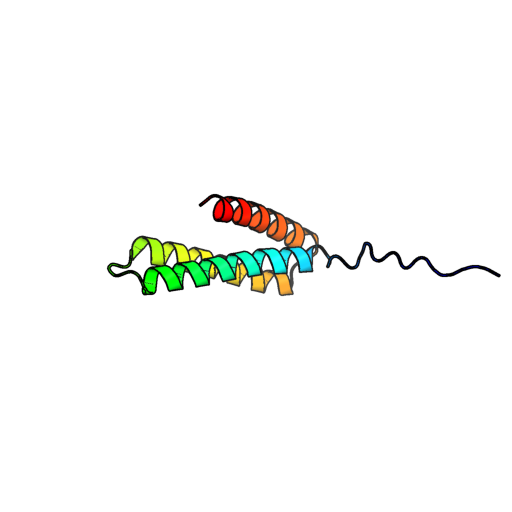1
ATOM 661 O O . GLU A 1 87 ? 2.713 -6.182 10.011 1.00 93.69 87 GLU A O 1
ATOM 666 N N . LEU A 1 88 ? 2.365 -5.802 7.817 1.00 91.31 88 LEU A N 1
ATOM 667 C CA . LEU A 1 88 ? 0.901 -5.866 7.854 1.00 91.31 88 LEU A CA 1
ATOM 668 C C . LEU A 1 88 ? 0.374 -7.288 8.102 1.00 91.31 88 LEU A C 1
ATOM 670 O O . LEU A 1 88 ? -0.634 -7.453 8.776 1.00 91.31 88 LEU A O 1
ATOM 674 N N . ASP A 1 89 ? 1.056 -8.315 7.595 1.00 86.00 89 ASP A N 1
ATOM 675 C CA . ASP A 1 89 ? 0.724 -9.718 7.877 1.00 86.00 89 ASP A CA 1
ATOM 676 C C . ASP A 1 89 ? 1.069 -10.117 9.323 1.00 86.00 89 ASP A C 1
ATOM 678 O O . ASP A 1 89 ? 0.529 -11.088 9.854 1.00 86.00 89 ASP A O 1
ATOM 682 N N . ALA A 1 90 ? 1.990 -9.390 9.960 1.00 84.25 90 ALA A N 1
ATOM 683 C CA . ALA A 1 90 ? 2.384 -9.605 11.349 1.00 84.25 90 ALA A CA 1
ATOM 684 C C . ALA A 1 90 ? 1.547 -8.795 12.359 1.00 84.25 90 ALA A C 1
ATOM 686 O O . ALA A 1 90 ? 1.716 -9.000 13.565 1.00 84.25 90 ALA A O 1
ATOM 687 N N . SER A 1 91 ? 0.695 -7.876 11.885 1.00 71.62 91 SER A N 1
ATOM 688 C CA . SER A 1 91 ? -0.175 -7.012 12.700 1.00 71.62 91 SER A CA 1
ATOM 689 C C . SER A 1 91 ? -1.561 -7.607 12.899 1.00 71.62 91 SER A C 1
ATOM 691 O O . SER A 1 91 ? -2.056 -7.548 14.046 1.00 71.62 91 SER A O 1
#

Sequence (91 aa):
MSDTPSSDFSGLEGGVEAQAADAVRAVVSWYNDQLLAERRSPVPDEERVEELRAGRQAALADQQQLATADAEEAARIKEVYAARLKELDAS

Radius of gyration: 17.99 Å; chains: 1; bounding box: 34×43×56 Å